Protein AF-B0ZV01-F1 (afdb_monomer)

Radius of gyration: 20.43 Å; Cα contacts (8 Å, |Δi|>4): 47; chains: 1; bounding box: 39×33×56 Å

pLDDT: mean 92.93, std 4.98, range [66.25, 98.38]

InterPro domains:
  IPR001128 Cytochrome P450 [PF00067] (1-120)
  IPR002401 Cytochrome P450, E-class, group I [PR00463] (52-69)
  IPR002401 Cytochrome P450, E-class, group I [PR00463] (72-98)
  IPR002401 Cytochrome P450, E-class, group I [PR00463] (115-120)
  IPR036396 Cytochrome P450 superfamily [G3DSA:1.10.630.10] (1-120)
  IPR036396 Cytochrome P450 superfamily [SSF48264] (2-120)
  IPR050193 Plant Cytochrome P450 71 [PTHR47956] (1-120)

Organism: Arabidopsis thaliana (NCBI:txid3702)

Structure (mmCIF, N/CA/C/O backbone):
data_AF-B0ZV01-F1
#
_entry.id   AF-B0ZV01-F1
#
loop_
_atom_site.group_PDB
_atom_site.id
_atom_site.type_symbol
_atom_site.label_atom_id
_atom_site.label_alt_id
_atom_site.label_comp_id
_atom_site.label_asym_id
_atom_site.label_entity_id
_atom_site.label_seq_id
_atom_site.pdbx_PDB_ins_code
_atom_site.Cartn_x
_atom_site.Cartn_y
_atom_site.Cartn_z
_atom_site.occupancy
_atom_site.B_iso_or_equiv
_atom_site.auth_seq_id
_atom_site.auth_comp_id
_atom_site.auth_asym_id
_atom_site.auth_atom_id
_atom_site.pdbx_PDB_model_num
ATOM 1 N N . LYS A 1 1 ? 18.747 16.310 -3.487 1.00 66.25 1 LYS A N 1
ATOM 2 C CA . LYS A 1 1 ? 19.803 15.676 -4.323 1.00 66.25 1 LYS A CA 1
ATOM 3 C C . LYS A 1 1 ? 20.203 14.286 -3.819 1.00 66.25 1 LYS A C 1
ATOM 5 O O . LYS A 1 1 ? 20.222 13.388 -4.639 1.00 66.25 1 LYS A O 1
ATOM 10 N N . LYS A 1 2 ? 20.468 14.080 -2.517 1.00 92.56 2 LYS A N 1
ATOM 11 C CA . LYS A 1 2 ? 20.778 12.747 -1.956 1.00 92.56 2 LYS A CA 1
ATOM 12 C C . LYS A 1 2 ? 19.590 11.766 -2.016 1.00 92.56 2 LYS A C 1
ATOM 14 O O . LYS A 1 2 ? 19.729 10.727 -2.637 1.00 92.56 2 LYS A O 1
ATOM 19 N N . ALA A 1 3 ? 18.420 12.165 -1.509 1.00 89.88 3 ALA A N 1
ATOM 20 C CA . ALA A 1 3 ? 17.218 11.317 -1.496 1.00 89.88 3 ALA A CA 1
ATOM 21 C C . ALA A 1 3 ? 16.797 10.812 -2.891 1.00 89.88 3 ALA A C 1
ATOM 23 O O . ALA A 1 3 ? 16.562 9.629 -3.070 1.00 89.88 3 ALA A O 1
ATOM 24 N N . PHE A 1 4 ? 16.781 11.686 -3.905 1.00 88.94 4 PHE A N 1
ATOM 25 C CA . PHE A 1 4 ? 16.492 11.275 -5.288 1.00 88.94 4 PHE A CA 1
ATOM 26 C C . PHE A 1 4 ? 17.489 10.251 -5.833 1.00 88.94 4 PHE A C 1
ATOM 28 O O . PHE A 1 4 ? 17.096 9.367 -6.580 1.00 88.94 4 PHE A O 1
ATOM 35 N N . LYS A 1 5 ? 18.769 10.363 -5.460 1.00 94.19 5 LYS A N 1
ATOM 36 C CA . LYS A 1 5 ? 19.789 9.402 -5.881 1.00 94.19 5 LYS A CA 1
ATOM 37 C C . LYS A 1 5 ? 19.578 8.046 -5.208 1.00 94.19 5 LYS A C 1
ATOM 39 O O . LYS A 1 5 ? 19.701 7.031 -5.869 1.00 94.19 5 LYS A O 1
ATOM 44 N N . GLU A 1 6 ? 19.260 8.039 -3.918 1.00 95.00 6 GLU A N 1
ATOM 45 C CA . GLU A 1 6 ? 18.968 6.805 -3.175 1.00 95.00 6 GLU A CA 1
ATOM 46 C C . GLU A 1 6 ? 17.714 6.112 -3.717 1.00 95.00 6 GLU A C 1
ATOM 48 O O . GLU A 1 6 ? 17.727 4.904 -3.921 1.00 95.00 6 GLU A O 1
ATOM 53 N N . LEU A 1 7 ? 16.669 6.884 -4.024 1.00 93.56 7 LEU A N 1
ATOM 54 C CA . LEU A 1 7 ? 15.450 6.375 -4.647 1.00 93.56 7 LEU A CA 1
ATOM 55 C C . LEU A 1 7 ? 15.716 5.787 -6.036 1.00 93.56 7 LEU A C 1
ATOM 57 O O . LEU A 1 7 ? 15.233 4.704 -6.337 1.00 93.56 7 LEU A O 1
ATOM 61 N N . ASP A 1 8 ? 16.490 6.480 -6.872 1.00 94.56 8 ASP A N 1
ATOM 62 C CA . ASP A 1 8 ? 16.856 5.975 -8.197 1.00 94.56 8 ASP A CA 1
ATOM 63 C C . ASP A 1 8 ? 17.694 4.691 -8.111 1.00 94.56 8 ASP A C 1
ATOM 65 O O . ASP A 1 8 ? 17.424 3.738 -8.839 1.00 94.56 8 ASP A O 1
ATOM 69 N N . THR A 1 9 ? 18.655 4.627 -7.182 1.00 96.44 9 THR A N 1
ATOM 70 C CA . THR A 1 9 ? 19.422 3.405 -6.904 1.00 96.44 9 THR A CA 1
ATOM 71 C C . THR A 1 9 ? 18.506 2.259 -6.486 1.00 96.44 9 THR A C 1
ATOM 73 O O . THR A 1 9 ? 18.589 1.189 -7.076 1.00 96.44 9 THR A O 1
ATOM 76 N N . TYR A 1 10 ? 17.587 2.496 -5.550 1.00 95.12 10 TYR A N 1
ATOM 77 C CA . TYR A 1 10 ? 16.629 1.482 -5.110 1.00 95.12 10 TYR A CA 1
ATOM 78 C C . TYR A 1 10 ? 15.731 0.989 -6.253 1.00 95.12 10 TYR A C 1
ATOM 80 O O . TYR A 1 10 ? 15.534 -0.211 -6.426 1.00 95.12 10 TYR A O 1
ATOM 88 N N . LEU A 1 11 ? 15.201 1.904 -7.069 1.00 94.94 11 LEU A N 1
ATOM 89 C CA . LEU A 1 11 ? 14.387 1.518 -8.218 1.00 94.94 11 LEU A CA 1
ATOM 90 C C . LEU A 1 11 ? 15.206 0.732 -9.240 1.00 94.94 11 LEU A C 1
ATOM 92 O O . LEU A 1 11 ? 14.684 -0.207 -9.826 1.00 94.94 11 LEU A O 1
ATOM 96 N N . GLN A 1 12 ? 16.473 1.087 -9.458 1.00 95.31 12 GLN A N 1
ATOM 97 C CA . GLN A 1 12 ? 17.342 0.327 -10.349 1.00 95.31 12 GLN A CA 1
ATOM 98 C C . GLN A 1 12 ? 17.571 -1.099 -9.834 1.00 95.31 12 GLN A C 1
ATOM 100 O O . GLN A 1 12 ? 17.408 -2.036 -10.608 1.00 95.31 12 GLN A O 1
ATOM 105 N N . GLU A 1 13 ? 17.863 -1.264 -8.541 1.00 94.38 13 GLU A N 1
ATOM 106 C CA . GLU A 1 13 ? 18.005 -2.579 -7.900 1.00 94.38 13 GLU A CA 1
ATOM 107 C C . GLU A 1 13 ? 16.733 -3.425 -8.072 1.00 94.38 13 GLU A C 1
ATOM 109 O O . GLU A 1 13 ? 16.807 -4.580 -8.486 1.00 94.38 13 GLU A O 1
ATOM 114 N N . LEU A 1 14 ? 15.555 -2.825 -7.875 1.00 92.31 14 LEU A N 1
ATOM 115 C CA . LEU A 1 14 ? 14.257 -3.482 -8.065 1.00 92.31 14 LEU A CA 1
ATOM 116 C C . LEU A 1 14 ? 14.025 -3.961 -9.513 1.00 92.31 14 LEU A C 1
ATOM 118 O O . LEU A 1 14 ? 13.459 -5.036 -9.744 1.00 92.31 14 LEU A O 1
ATOM 122 N N . LEU A 1 15 ? 14.453 -3.175 -10.508 1.00 92.50 15 LEU A N 1
ATOM 123 C CA . LEU A 1 15 ? 14.379 -3.590 -11.913 1.00 92.50 15 LEU A CA 1
ATOM 124 C C . LEU A 1 15 ? 15.350 -4.735 -12.208 1.00 92.50 15 LEU A C 1
ATOM 126 O O . LEU A 1 15 ? 14.980 -5.683 -12.902 1.00 92.50 15 LEU A O 1
ATOM 130 N N . ASP A 1 16 ? 16.567 -4.661 -11.673 1.00 91.44 16 ASP A N 1
ATOM 131 C CA . ASP A 1 16 ? 17.599 -5.676 -11.875 1.00 91.44 16 ASP A CA 1
ATOM 132 C C . ASP A 1 16 ? 17.173 -7.023 -11.262 1.00 91.44 16 ASP A C 1
ATOM 134 O O . ASP A 1 16 ? 17.304 -8.060 -11.914 1.00 91.44 16 ASP A O 1
ATOM 138 N N . GLU A 1 17 ? 16.551 -7.014 -10.077 1.00 89.31 17 GLU A N 1
ATOM 139 C CA . GLU A 1 17 ? 15.936 -8.199 -9.457 1.00 89.31 17 GL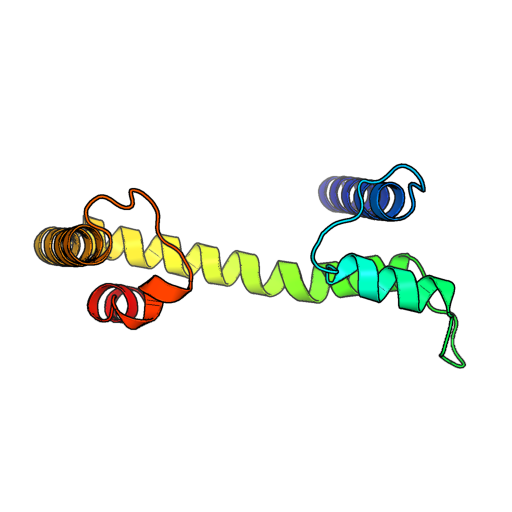U A CA 1
ATOM 140 C C . GLU A 1 17 ? 14.837 -8.811 -10.335 1.00 89.31 17 GLU A C 1
ATOM 142 O O . GLU A 1 17 ? 14.732 -10.032 -10.468 1.00 89.31 17 GLU A O 1
ATOM 147 N N . THR A 1 18 ? 14.020 -7.973 -10.976 1.00 86.44 18 THR A N 1
ATOM 148 C CA . THR A 1 18 ? 12.943 -8.429 -11.868 1.00 86.44 18 THR A CA 1
ATOM 149 C C . THR A 1 18 ? 13.492 -9.070 -13.150 1.00 86.44 18 THR A C 1
ATOM 151 O O . THR A 1 18 ? 12.845 -9.933 -13.751 1.00 86.44 18 THR A O 1
ATOM 154 N N . LEU A 1 19 ? 14.692 -8.670 -13.580 1.00 84.31 19 LEU A N 1
ATOM 155 C CA . LEU A 1 19 ? 15.381 -9.215 -14.750 1.00 84.31 19 LEU A CA 1
ATOM 156 C C . LEU A 1 19 ? 16.188 -10.486 -14.458 1.00 84.31 19 LEU A C 1
ATOM 158 O O . LEU A 1 19 ? 16.591 -11.149 -15.418 1.00 84.31 19 LEU A O 1
ATOM 162 N N . ASP A 1 20 ? 16.413 -10.839 -13.189 1.00 88.19 20 ASP A N 1
ATOM 163 C CA . ASP A 1 20 ? 17.191 -12.022 -12.820 1.00 88.19 20 ASP A CA 1
ATOM 164 C C . ASP A 1 20 ? 16.506 -13.308 -13.333 1.00 88.19 20 ASP A C 1
ATOM 166 O O . ASP A 1 20 ? 15.392 -13.634 -12.909 1.00 88.19 20 ASP A O 1
ATOM 170 N N . PRO A 1 21 ? 17.151 -14.089 -14.224 1.00 83.06 21 PRO A N 1
ATOM 171 C CA . PRO A 1 21 ? 16.599 -15.354 -14.707 1.00 83.06 21 PRO A CA 1
ATOM 172 C C . PRO A 1 21 ? 16.443 -16.412 -13.604 1.00 83.06 21 PRO A C 1
ATOM 174 O O . PRO A 1 21 ? 15.706 -17.379 -13.797 1.00 83.06 21 PRO A O 1
ATOM 177 N N . ASN A 1 22 ? 17.123 -16.247 -12.466 1.00 87.38 22 ASN A N 1
ATOM 178 C CA . ASN A 1 22 ? 17.003 -17.116 -11.297 1.00 87.38 22 ASN A CA 1
ATOM 179 C C . ASN A 1 22 ? 15.908 -16.660 -10.326 1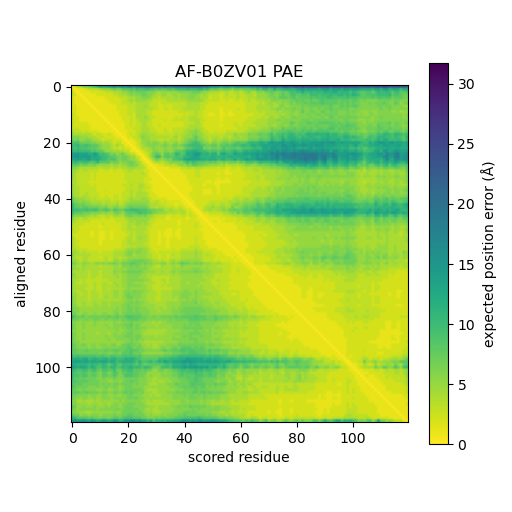.00 87.38 22 ASN A C 1
ATOM 181 O O . ASN A 1 22 ? 15.689 -17.332 -9.313 1.00 87.38 22 ASN A O 1
ATOM 185 N N . ARG A 1 23 ? 15.214 -15.545 -10.608 1.00 84.44 23 ARG A N 1
ATOM 186 C CA . ARG A 1 23 ? 14.120 -15.069 -9.761 1.00 84.44 23 ARG A CA 1
ATOM 187 C C . ARG A 1 23 ? 13.048 -16.161 -9.653 1.00 84.44 23 ARG A C 1
ATOM 189 O O . ARG A 1 23 ? 12.598 -16.681 -10.681 1.00 84.44 23 ARG A O 1
ATOM 196 N N . PRO A 1 24 ? 12.612 -16.521 -8.429 1.00 83.56 24 PRO A N 1
ATOM 197 C CA . PRO A 1 24 ? 11.520 -17.463 -8.245 1.00 83.56 24 PRO A CA 1
ATOM 198 C C . PRO A 1 24 ? 10.297 -16.999 -9.030 1.00 83.56 24 PRO A C 1
ATOM 200 O O . PRO A 1 24 ? 9.884 -15.843 -8.911 1.00 83.56 24 PRO A O 1
ATOM 203 N N . LYS A 1 25 ? 9.712 -17.894 -9.831 1.00 76.69 25 LYS A N 1
ATOM 204 C CA . LYS A 1 25 ? 8.459 -17.585 -10.523 1.00 76.69 25 LYS A CA 1
ATOM 205 C C . LYS A 1 25 ? 7.387 -17.322 -9.476 1.00 76.69 25 LYS A C 1
ATOM 207 O O . LYS A 1 25 ? 7.071 -18.207 -8.683 1.00 76.69 25 LYS A O 1
ATOM 212 N N . GLN A 1 26 ? 6.862 -16.104 -9.473 1.00 75.81 26 GLN A N 1
ATOM 213 C CA . GLN A 1 26 ? 5.729 -15.750 -8.633 1.00 75.81 26 GLN A CA 1
ATOM 214 C C . GLN A 1 26 ? 4.459 -16.394 -9.203 1.00 75.81 26 GLN A C 1
ATOM 216 O O . GLN A 1 26 ?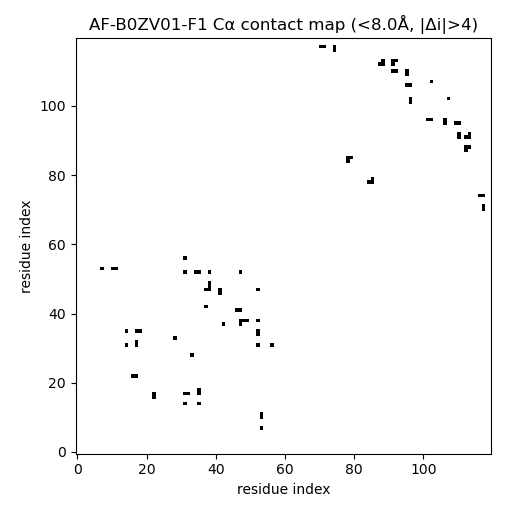 4.334 -16.556 -10.417 1.00 75.81 26 GLN A O 1
ATOM 221 N N . GLU A 1 27 ? 3.529 -16.785 -8.327 1.00 78.44 27 GLU A N 1
ATOM 222 C CA . GLU A 1 27 ? 2.223 -17.325 -8.742 1.00 78.44 27 GLU A CA 1
ATOM 223 C C . GLU A 1 27 ? 1.363 -16.265 -9.441 1.00 78.44 27 GLU A C 1
ATOM 225 O O . GLU A 1 27 ? 0.547 -16.590 -10.301 1.00 78.44 27 GLU A O 1
ATOM 230 N N . THR A 1 28 ? 1.578 -14.993 -9.099 1.00 82.88 28 THR A N 1
ATOM 231 C CA . THR A 1 28 ? 0.874 -13.839 -9.656 1.00 82.88 28 THR A CA 1
ATOM 232 C C . THR A 1 28 ? 1.861 -12.848 -10.248 1.00 82.88 28 THR A C 1
ATOM 234 O O . THR A 1 28 ? 2.866 -12.518 -9.621 1.00 82.88 28 THR A O 1
ATOM 237 N N . GLU A 1 29 ? 1.546 -12.348 -11.436 1.00 86.94 29 GLU A N 1
ATOM 238 C CA . GLU A 1 29 ? 2.325 -11.315 -12.110 1.00 86.94 29 GLU A CA 1
ATOM 239 C C . GLU A 1 29 ? 2.147 -9.960 -11.413 1.00 86.94 29 GLU A C 1
ATOM 241 O O . GLU A 1 29 ? 1.021 -9.521 -11.163 1.00 86.94 29 GLU A O 1
ATOM 246 N N . SER A 1 30 ? 3.254 -9.296 -11.077 1.00 89.00 30 SER A N 1
ATOM 247 C CA . SER A 1 30 ? 3.209 -7.963 -10.478 1.00 89.00 30 SER A CA 1
ATOM 248 C C . SER A 1 30 ? 3.084 -6.865 -11.539 1.00 89.00 30 SER A C 1
ATOM 250 O O . SER A 1 30 ? 3.397 -7.046 -12.716 1.00 89.00 30 SER A O 1
ATOM 252 N N . PHE A 1 31 ? 2.698 -5.660 -11.113 1.00 91.25 31 PHE A N 1
ATOM 253 C CA . PHE A 1 31 ? 2.710 -4.485 -11.989 1.00 91.25 31 PHE A CA 1
ATOM 254 C C . PHE A 1 31 ? 4.100 -4.209 -12.595 1.00 91.25 31 PHE A C 1
ATOM 256 O O . PHE A 1 31 ? 4.205 -3.795 -13.748 1.00 91.25 31 PHE A O 1
ATOM 263 N N . ILE A 1 32 ? 5.172 -4.474 -11.843 1.00 92.31 32 ILE A N 1
ATOM 264 C CA . ILE A 1 32 ? 6.550 -4.289 -12.316 1.00 92.31 32 ILE A CA 1
ATOM 265 C C . ILE A 1 32 ? 6.874 -5.327 -13.393 1.00 92.31 32 ILE A C 1
ATOM 267 O O . ILE A 1 32 ? 7.472 -4.977 -14.407 1.00 92.31 32 ILE A O 1
ATOM 271 N N . ASP A 1 33 ? 6.422 -6.572 -13.221 1.00 91.00 33 ASP A N 1
ATOM 272 C CA . ASP A 1 33 ? 6.590 -7.631 -14.222 1.00 91.00 33 ASP A CA 1
ATOM 273 C C . ASP A 1 33 ? 5.941 -7.242 -15.557 1.00 91.00 33 ASP A C 1
ATOM 275 O O . ASP A 1 33 ? 6.590 -7.324 -16.601 1.00 91.00 33 ASP A O 1
ATOM 279 N N . LEU A 1 34 ? 4.718 -6.704 -15.511 1.00 92.44 34 LEU A N 1
ATOM 280 C CA . LEU A 1 34 ? 4.009 -6.183 -16.684 1.00 92.44 34 LEU A CA 1
ATOM 281 C C . LEU A 1 34 ? 4.775 -5.046 -17.375 1.00 92.44 34 LEU A C 1
ATOM 283 O O . LEU A 1 34 ? 4.958 -5.060 -18.594 1.00 92.44 34 LEU A O 1
ATOM 287 N N . LEU A 1 35 ? 5.258 -4.059 -16.613 1.00 94.19 35 LEU A N 1
ATOM 288 C CA . LEU A 1 35 ? 6.050 -2.960 -17.173 1.00 94.19 35 LEU A CA 1
ATOM 289 C C . LEU A 1 35 ? 7.364 -3.455 -17.790 1.00 94.19 35 LEU A C 1
ATOM 291 O O . LEU A 1 35 ? 7.781 -2.964 -18.842 1.00 94.19 35 LEU A O 1
ATOM 295 N N . MET A 1 36 ? 8.006 -4.442 -17.167 1.00 92.50 36 MET A N 1
ATOM 296 C CA . MET A 1 36 ? 9.235 -5.039 -17.681 1.00 92.50 36 MET A CA 1
ATOM 297 C C . MET A 1 36 ? 8.990 -5.901 -18.917 1.00 92.50 36 MET A C 1
ATOM 299 O O . MET A 1 36 ? 9.840 -5.932 -19.808 1.00 92.50 36 MET A O 1
ATOM 303 N N . GLN A 1 37 ? 7.831 -6.548 -19.027 1.00 91.62 37 GLN A N 1
ATOM 304 C CA . GLN A 1 37 ? 7.414 -7.200 -20.262 1.00 91.62 37 GLN A CA 1
ATOM 305 C C . GLN A 1 37 ? 7.228 -6.172 -21.385 1.00 91.62 37 GLN A C 1
ATOM 307 O O . GLN A 1 37 ? 7.799 -6.340 -22.458 1.00 91.62 37 GLN A O 1
ATOM 312 N N . ILE A 1 38 ? 6.539 -5.057 -21.127 1.00 93.25 38 ILE A N 1
ATOM 313 C CA . ILE A 1 38 ? 6.380 -3.962 -22.100 1.00 93.25 38 ILE A CA 1
ATOM 314 C C . ILE A 1 38 ? 7.746 -3.403 -22.532 1.00 93.25 38 ILE A C 1
ATOM 316 O O . ILE A 1 38 ? 7.968 -3.118 -23.712 1.00 93.25 38 ILE A O 1
ATOM 320 N N . TYR A 1 39 ? 8.690 -3.284 -21.596 1.00 92.50 39 TYR A N 1
ATOM 321 C CA . TYR A 1 39 ? 10.073 -2.913 -21.893 1.00 92.50 39 TYR A CA 1
ATOM 322 C C . TYR A 1 39 ? 10.806 -3.938 -22.768 1.00 92.50 39 TYR A C 1
ATOM 324 O O . TYR A 1 39 ? 11.619 -3.545 -23.601 1.00 92.50 39 TYR A O 1
ATOM 332 N N . LYS A 1 40 ? 10.534 -5.236 -22.639 1.00 91.25 40 LYS A N 1
ATOM 333 C CA . LYS A 1 40 ? 11.141 -6.255 -23.509 1.00 91.25 40 LYS A CA 1
ATOM 334 C C . LYS A 1 40 ? 10.502 -6.273 -24.896 1.00 91.25 40 LYS A C 1
ATOM 336 O O . LYS A 1 40 ? 11.220 -6.309 -25.892 1.00 91.25 40 LYS A O 1
ATOM 341 N N . ASP A 1 41 ? 9.177 -6.192 -24.951 1.00 94.31 41 ASP A N 1
ATOM 342 C CA . ASP A 1 41 ? 8.402 -6.344 -26.184 1.00 94.31 41 ASP A CA 1
ATOM 343 C C . ASP A 1 41 ? 8.461 -5.093 -27.074 1.00 94.31 41 ASP A C 1
ATOM 345 O O . ASP A 1 41 ? 8.255 -5.193 -28.282 1.00 94.31 41 ASP A O 1
ATOM 349 N N . GLN A 1 42 ? 8.756 -3.920 -26.491 1.00 95.31 42 GLN A N 1
ATOM 350 C CA . GLN A 1 42 ? 8.803 -2.621 -27.179 1.00 95.31 42 GLN A CA 1
ATOM 351 C C . GL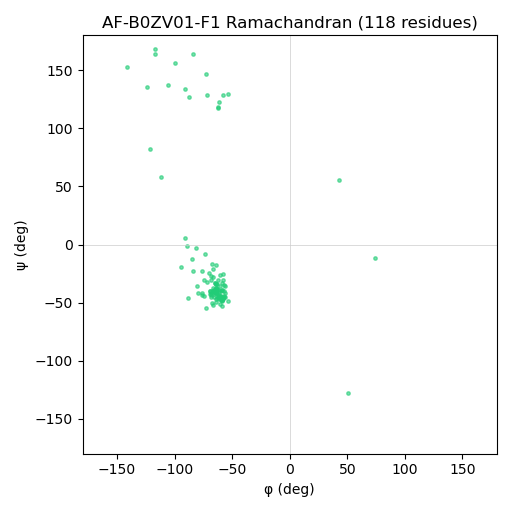N A 1 42 ? 7.621 -2.427 -28.157 1.00 95.31 42 GLN A C 1
ATOM 353 O O . GLN A 1 42 ? 7.832 -2.156 -29.341 1.00 95.31 42 GLN A O 1
ATOM 358 N N . PRO A 1 43 ? 6.358 -2.553 -27.699 1.00 92.50 43 PRO A N 1
ATOM 359 C CA . PRO A 1 43 ? 5.193 -2.598 -28.591 1.00 92.50 43 PRO A CA 1
ATOM 360 C C . PRO A 1 43 ? 4.836 -1.240 -29.218 1.00 92.50 43 PRO A C 1
ATOM 362 O O . PRO A 1 43 ? 3.954 -1.156 -30.074 1.00 92.50 43 PRO A O 1
ATOM 365 N N . PHE A 1 44 ? 5.478 -0.159 -28.779 1.00 90.38 44 PHE A N 1
ATOM 366 C CA . PHE A 1 44 ? 5.178 1.205 -29.195 1.00 90.38 44 PHE A CA 1
ATOM 367 C C . PHE A 1 44 ? 6.158 1.698 -30.265 1.00 90.38 44 PHE A C 1
ATOM 369 O O . PHE A 1 44 ? 7.305 1.268 -30.337 1.00 90.38 44 PHE A O 1
ATOM 376 N N . SER A 1 45 ? 5.735 2.683 -31.062 1.00 90.06 45 SER A N 1
ATOM 377 C CA . SER A 1 45 ? 6.616 3.363 -32.026 1.00 90.06 45 SER A CA 1
ATOM 378 C C . SER A 1 45 ? 7.714 4.205 -31.361 1.00 90.06 45 SER A C 1
ATOM 380 O O . SER A 1 45 ? 8.692 4.573 -32.011 1.00 90.06 45 SER A O 1
ATOM 382 N N . ILE A 1 46 ? 7.555 4.514 -30.071 1.00 91.31 46 ILE A N 1
ATOM 383 C CA . ILE A 1 46 ? 8.522 5.236 -29.245 1.00 91.31 46 ILE A CA 1
ATOM 384 C C . ILE A 1 46 ? 9.196 4.237 -28.308 1.00 91.31 46 ILE A C 1
ATOM 386 O O . ILE A 1 46 ? 8.531 3.402 -27.699 1.00 91.31 46 ILE A O 1
ATOM 390 N N . LYS A 1 47 ? 10.517 4.364 -28.157 1.00 93.75 47 LYS A N 1
ATOM 391 C CA . LYS A 1 47 ? 11.306 3.509 -27.269 1.00 93.75 47 LYS A CA 1
ATOM 392 C C . LYS A 1 47 ? 10.849 3.663 -25.819 1.00 93.75 47 LYS A C 1
ATOM 394 O O . LYS A 1 47 ? 10.936 4.753 -25.256 1.00 93.75 47 LYS A O 1
ATOM 399 N N . PHE A 1 48 ? 10.450 2.554 -25.209 1.00 94.25 48 PHE A N 1
ATOM 400 C CA . PHE A 1 48 ? 10.139 2.481 -23.788 1.00 94.25 48 PHE A CA 1
ATOM 401 C C . PHE A 1 48 ? 11.421 2.174 -23.003 1.00 94.25 48 PHE A C 1
ATOM 403 O O . PHE A 1 48 ? 12.160 1.249 -23.340 1.00 94.25 48 PHE A O 1
ATOM 410 N N . THR A 1 49 ? 11.744 2.981 -21.995 1.00 95.19 49 THR A N 1
ATOM 411 C CA . THR A 1 49 ? 13.032 2.922 -21.278 1.00 95.19 49 THR A CA 1
ATOM 412 C C . THR A 1 49 ? 12.856 2.563 -19.804 1.00 95.19 49 THR A C 1
ATOM 414 O O . THR A 1 49 ? 11.763 2.705 -19.262 1.00 95.19 49 THR A O 1
ATOM 417 N N . HIS A 1 50 ? 13.938 2.160 -19.125 1.00 94.75 50 HIS A N 1
ATOM 418 C CA . HIS A 1 50 ? 13.920 1.974 -17.667 1.00 94.75 50 HIS A CA 1
ATOM 419 C C . HIS A 1 50 ? 13.473 3.242 -16.932 1.00 94.75 50 HIS A C 1
ATOM 421 O O . HIS A 1 50 ? 12.728 3.146 -15.969 1.00 94.75 50 HIS A O 1
ATOM 427 N N . GLU A 1 51 ? 13.837 4.429 -17.421 1.00 95.12 51 GLU A N 1
ATOM 428 C CA . GLU A 1 51 ? 13.376 5.691 -16.833 1.00 95.12 51 GLU A CA 1
ATOM 429 C C . GLU A 1 51 ? 11.854 5.852 -16.933 1.00 95.12 51 GLU A C 1
ATOM 431 O O . GLU A 1 51 ? 11.226 6.368 -16.012 1.00 95.12 51 GLU A O 1
ATOM 436 N N . ASN A 1 52 ? 11.229 5.347 -18.004 1.00 94.81 52 ASN A N 1
ATOM 437 C CA . ASN A 1 52 ? 9.770 5.318 -18.099 1.00 94.81 52 ASN A CA 1
ATOM 438 C C . ASN A 1 52 ? 9.154 4.326 -17.104 1.00 94.81 52 ASN A C 1
ATOM 440 O O . ASN A 1 52 ? 8.152 4.658 -16.479 1.00 94.81 52 ASN A O 1
ATOM 444 N N . VAL A 1 53 ? 9.765 3.150 -16.919 1.00 95.44 53 VAL A N 1
ATOM 445 C CA . VAL A 1 53 ? 9.329 2.167 -15.911 1.00 95.44 53 VAL A CA 1
ATOM 446 C C . VAL A 1 53 ? 9.410 2.768 -14.505 1.00 95.44 53 VAL A C 1
ATOM 448 O O . VAL A 1 53 ? 8.421 2.763 -13.776 1.00 95.44 53 VAL A O 1
ATOM 451 N N . LYS A 1 54 ? 10.560 3.349 -14.143 1.00 95.56 54 LYS A N 1
ATOM 452 C CA . LYS A 1 54 ? 10.779 4.015 -12.850 1.00 95.56 54 LYS A CA 1
ATOM 453 C C . LYS A 1 54 ? 9.768 5.136 -12.615 1.00 95.56 54 LYS A C 1
ATOM 455 O O . LYS A 1 54 ? 9.189 5.213 -11.535 1.00 95.56 54 LYS A O 1
ATOM 460 N N . ALA A 1 55 ? 9.523 5.971 -13.627 1.00 94.81 55 ALA A N 1
ATOM 461 C CA . ALA A 1 55 ? 8.538 7.046 -13.543 1.00 94.81 55 ALA A CA 1
ATOM 462 C C . ALA A 1 55 ? 7.124 6.507 -13.276 1.00 94.81 55 ALA A C 1
ATOM 464 O O . ALA A 1 55 ? 6.465 6.981 -12.359 1.00 94.81 55 ALA A O 1
ATOM 465 N N . MET A 1 56 ? 6.689 5.467 -13.996 1.00 95.00 56 MET A N 1
ATOM 466 C CA . MET A 1 56 ? 5.364 4.867 -13.794 1.00 95.00 56 MET A CA 1
ATOM 467 C C . MET A 1 56 ? 5.195 4.236 -12.406 1.00 95.00 56 MET A C 1
ATOM 469 O O . MET A 1 56 ? 4.122 4.339 -11.814 1.00 95.00 56 MET A O 1
ATOM 473 N N . ILE A 1 57 ? 6.244 3.608 -11.863 1.00 93.94 57 ILE A N 1
ATOM 474 C CA . ILE A 1 57 ? 6.229 3.094 -10.484 1.00 93.94 57 ILE A CA 1
ATOM 475 C C . ILE A 1 57 ? 6.018 4.250 -9.496 1.00 93.94 57 ILE A C 1
ATOM 477 O O . ILE A 1 57 ? 5.167 4.165 -8.608 1.00 93.94 57 ILE A O 1
ATOM 481 N N . LEU A 1 58 ? 6.760 5.348 -9.661 1.00 93.88 58 LEU A N 1
ATOM 482 C CA . LEU A 1 58 ? 6.649 6.514 -8.784 1.00 93.88 58 LEU A CA 1
ATOM 483 C C . LEU A 1 58 ? 5.293 7.214 -8.895 1.00 93.88 58 LEU A C 1
ATOM 485 O O . LEU A 1 58 ? 4.735 7.594 -7.866 1.00 93.88 58 LEU A O 1
ATOM 489 N N . ASP A 1 59 ? 4.742 7.325 -10.102 1.00 93.44 59 ASP A N 1
ATOM 490 C CA . ASP A 1 59 ? 3.433 7.939 -10.347 1.00 93.44 59 ASP A CA 1
ATOM 491 C C . ASP A 1 59 ? 2.295 7.210 -9.618 1.00 93.44 59 ASP A C 1
ATOM 493 O O . ASP A 1 59 ? 1.287 7.827 -9.276 1.00 93.44 59 ASP A O 1
ATOM 497 N N . ILE A 1 60 ? 2.452 5.915 -9.332 1.00 90.25 60 ILE A N 1
ATOM 498 C CA . ILE A 1 60 ? 1.471 5.132 -8.570 1.00 90.25 60 ILE A CA 1
ATOM 499 C C . ILE A 1 60 ? 1.741 5.210 -7.065 1.00 90.25 60 ILE A C 1
ATOM 501 O O . ILE A 1 60 ? 0.819 5.418 -6.276 1.00 90.25 60 ILE A O 1
ATOM 505 N N . VAL A 1 61 ? 2.997 5.037 -6.647 1.00 90.12 61 VAL A N 1
ATOM 506 C CA . VAL A 1 61 ? 3.340 4.877 -5.224 1.00 90.12 61 VAL A CA 1
ATOM 507 C C . VAL A 1 61 ? 3.305 6.206 -4.470 1.00 90.12 61 VAL A C 1
ATOM 509 O O . VAL A 1 61 ? 2.802 6.266 -3.344 1.00 90.12 61 VAL A O 1
ATOM 512 N N . VAL A 1 62 ? 3.819 7.285 -5.068 1.00 90.31 62 VAL A N 1
ATOM 513 C CA . VAL A 1 62 ? 3.981 8.571 -4.371 1.00 90.31 62 VAL A CA 1
ATOM 514 C C . VAL A 1 62 ? 2.631 9.172 -3.956 1.00 90.31 62 VAL A C 1
ATOM 516 O O . VAL A 1 62 ? 2.476 9.483 -2.773 1.00 90.31 62 VAL A O 1
ATOM 519 N N . PRO A 1 63 ? 1.614 9.280 -4.838 1.00 91.19 63 PRO A N 1
ATOM 520 C CA . PRO A 1 63 ? 0.332 9.876 -4.456 1.00 91.19 63 PRO A CA 1
ATOM 521 C C . PRO A 1 63 ? -0.432 9.070 -3.394 1.00 91.19 63 PRO A C 1
ATOM 523 O O . PRO A 1 63 ? -1.135 9.646 -2.560 1.00 91.19 63 PRO A O 1
ATOM 526 N N . GLY A 1 64 ? -0.300 7.739 -3.414 1.00 89.38 64 GLY A N 1
ATOM 527 C CA . GLY A 1 64 ? -0.983 6.852 -2.470 1.00 89.38 64 GLY A CA 1
ATOM 528 C C . GLY A 1 64 ? -0.372 6.863 -1.069 1.00 89.38 64 GLY A C 1
ATOM 529 O O . GLY A 1 64 ? -1.090 6.693 -0.087 1.00 89.38 64 GLY A O 1
ATOM 530 N N . THR A 1 65 ? 0.937 7.097 -0.958 1.00 92.31 65 THR A N 1
ATOM 531 C CA . THR A 1 65 ? 1.653 6.963 0.319 1.00 92.31 65 THR A CA 1
ATOM 532 C C . THR A 1 65 ? 1.321 8.096 1.286 1.00 92.31 65 THR A C 1
ATOM 534 O O . THR A 1 65 ? 0.872 7.837 2.404 1.00 92.31 65 THR A O 1
ATOM 537 N N . ASP A 1 66 ? 1.488 9.351 0.860 1.00 90.06 66 ASP A N 1
ATOM 538 C CA . ASP A 1 66 ? 1.288 10.508 1.744 1.00 90.06 66 ASP A CA 1
ATOM 539 C C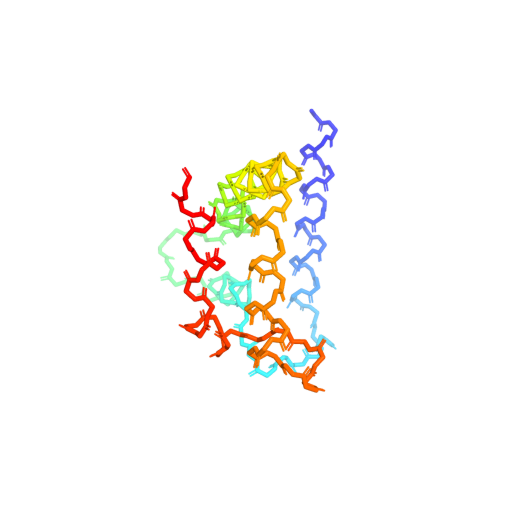 . ASP A 1 66 ? -0.174 10.635 2.194 1.00 90.06 66 ASP A C 1
ATOM 541 O O . ASP A 1 66 ? -0.463 10.925 3.358 1.00 90.06 66 ASP A O 1
ATOM 545 N N . THR A 1 67 ? -1.113 10.369 1.282 1.00 93.31 67 THR A N 1
ATOM 546 C CA . THR A 1 67 ? -2.551 10.436 1.567 1.00 93.31 67 THR A CA 1
ATOM 547 C C . THR A 1 67 ? -2.993 9.327 2.523 1.00 93.31 67 THR A C 1
ATOM 549 O O . THR A 1 67 ? -3.680 9.614 3.505 1.00 93.31 67 THR A O 1
ATOM 552 N N . ALA A 1 68 ? -2.552 8.082 2.310 1.00 93.94 68 ALA A N 1
ATOM 553 C CA . ALA A 1 68 ? -2.851 6.975 3.216 1.00 93.94 68 ALA A CA 1
ATOM 554 C C . ALA A 1 68 ? -2.236 7.187 4.609 1.00 93.94 68 ALA A C 1
ATOM 556 O O . ALA A 1 68 ? -2.904 6.959 5.619 1.00 93.94 68 ALA A O 1
ATOM 557 N N . ALA A 1 69 ? -0.994 7.681 4.680 1.00 95.62 69 ALA A N 1
ATOM 558 C CA . ALA A 1 69 ? -0.341 7.994 5.949 1.00 95.62 69 ALA A CA 1
ATOM 559 C C . ALA A 1 69 ? -1.125 9.050 6.743 1.00 95.62 69 ALA A C 1
ATOM 561 O O . ALA A 1 69 ? -1.359 8.874 7.940 1.00 95.62 69 ALA A O 1
ATOM 562 N N . ALA A 1 70 ? -1.593 10.112 6.078 1.00 95.88 70 ALA A N 1
ATOM 563 C CA . ALA A 1 70 ? -2.422 11.133 6.709 1.00 95.88 70 ALA A CA 1
ATOM 564 C C . ALA A 1 70 ? -3.731 10.552 7.270 1.00 95.88 70 ALA A C 1
ATOM 566 O O . ALA A 1 70 ? -4.082 10.847 8.414 1.00 95.88 70 ALA A O 1
ATOM 567 N N . VAL A 1 71 ? -4.420 9.691 6.511 1.00 96.50 71 VAL A N 1
ATOM 568 C CA . VAL A 1 71 ? -5.646 9.012 6.969 1.00 96.50 71 VAL A CA 1
ATOM 569 C C . VAL A 1 71 ? -5.382 8.190 8.230 1.00 96.50 71 VAL A C 1
ATOM 571 O O . VAL A 1 71 ? -6.125 8.313 9.202 1.00 96.50 71 VAL A O 1
ATOM 574 N N . VAL A 1 72 ? -4.302 7.402 8.264 1.00 96.75 72 VAL A N 1
ATOM 575 C CA . VAL A 1 72 ? -3.942 6.600 9.447 1.00 96.75 72 VAL A CA 1
ATOM 576 C C . VAL A 1 72 ? -3.656 7.489 10.657 1.00 96.75 72 VAL A C 1
ATOM 578 O O . VAL A 1 72 ? -4.146 7.206 11.753 1.00 96.75 72 VAL A O 1
ATOM 581 N N . VAL A 1 73 ? -2.898 8.575 10.473 1.00 97.38 73 VAL A N 1
ATOM 582 C CA . VAL A 1 73 ? -2.585 9.523 11.552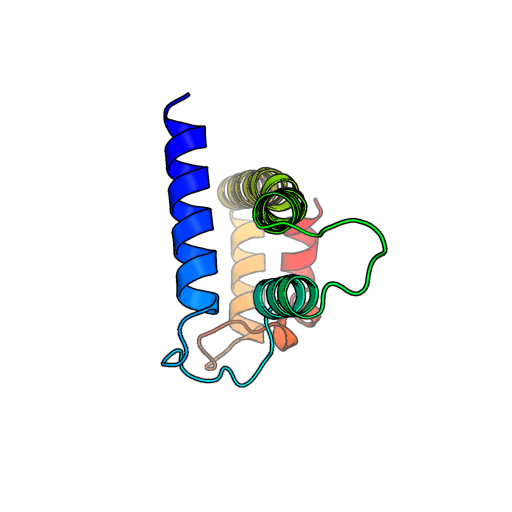 1.00 97.38 73 VAL A CA 1
ATOM 583 C C . VAL A 1 73 ? -3.861 10.124 12.137 1.00 97.38 73 VAL A C 1
ATOM 585 O O . VAL A 1 73 ? -4.025 10.128 13.360 1.00 97.38 73 VAL A O 1
ATOM 588 N N . TRP A 1 74 ? -4.783 10.592 11.296 1.00 96.94 74 TRP A N 1
ATOM 589 C CA . TRP A 1 74 ? -6.039 11.177 11.761 1.00 96.94 74 TRP A CA 1
ATOM 590 C C . TRP A 1 74 ? -6.946 10.143 12.418 1.00 96.94 74 TRP A C 1
ATOM 592 O O . TRP A 1 74 ? -7.351 10.355 13.561 1.00 96.94 74 TRP A O 1
ATOM 602 N N . ALA A 1 75 ? -7.187 9.001 11.771 1.00 97.56 75 ALA A N 1
ATOM 603 C CA . ALA A 1 75 ? -8.006 7.927 12.327 1.00 97.56 75 ALA A CA 1
ATOM 604 C C . ALA A 1 75 ? -7.510 7.516 13.723 1.00 97.56 75 ALA A C 1
ATOM 606 O O . ALA A 1 75 ? -8.280 7.502 14.683 1.00 97.56 75 ALA A O 1
ATOM 607 N N . MET A 1 76 ? -6.204 7.278 13.882 1.00 97.56 76 MET A N 1
ATOM 608 C CA . MET A 1 76 ? -5.625 6.927 15.182 1.00 97.56 76 MET A CA 1
ATOM 609 C C . MET A 1 76 ? -5.716 8.067 16.197 1.00 97.56 76 MET A C 1
ATOM 611 O O . MET A 1 76 ? -6.023 7.815 17.362 1.00 97.56 76 MET A O 1
ATOM 615 N N . THR A 1 77 ? -5.509 9.317 15.774 1.00 97.50 77 THR A N 1
ATOM 616 C CA . THR A 1 77 ? -5.674 10.497 16.639 1.00 97.50 77 THR A CA 1
ATOM 617 C C . THR A 1 77 ? -7.095 10.575 17.200 1.00 97.50 77 THR A C 1
ATOM 619 O O . THR A 1 77 ? -7.272 10.747 18.409 1.00 97.50 77 THR A O 1
ATOM 622 N N . TYR A 1 78 ? -8.113 10.394 16.354 1.00 96.56 78 TYR A N 1
ATOM 623 C CA . TYR A 1 78 ? -9.514 10.386 16.774 1.00 96.56 78 TYR A CA 1
ATOM 624 C C . TYR A 1 78 ? -9.834 9.195 17.681 1.00 96.56 78 TYR A C 1
ATOM 626 O O . TYR A 1 78 ? -10.436 9.385 18.737 1.00 96.56 78 TYR A O 1
ATOM 634 N N . LEU A 1 79 ? -9.382 7.985 17.346 1.00 97.88 79 LEU A N 1
ATOM 635 C CA . LEU A 1 79 ? -9.616 6.809 18.186 1.00 97.88 79 LEU A CA 1
ATOM 636 C C . LEU A 1 79 ? -8.978 6.960 19.575 1.00 97.88 79 LEU A C 1
ATOM 638 O O . LEU A 1 79 ? -9.621 6.646 20.574 1.00 97.88 79 LEU A O 1
ATOM 642 N N . ILE A 1 80 ? -7.743 7.466 19.668 1.00 97.69 80 ILE A N 1
ATOM 643 C CA . ILE A 1 80 ? -7.063 7.693 20.957 1.00 97.69 80 ILE A CA 1
ATOM 644 C C . ILE A 1 80 ? -7.808 8.748 21.782 1.00 97.69 80 ILE A C 1
ATOM 646 O O . ILE A 1 80 ? -7.959 8.597 22.995 1.00 97.69 80 ILE A O 1
ATOM 650 N N . LYS A 1 81 ? -8.303 9.806 21.130 1.00 97.81 81 LYS A N 1
ATOM 651 C CA . LYS A 1 81 ? -9.072 10.873 21.780 1.00 97.81 81 LYS A CA 1
ATOM 652 C C . LYS A 1 81 ? -10.449 10.408 22.268 1.00 97.81 81 LYS A C 1
ATOM 654 O O . LYS A 1 81 ? -10.938 10.946 23.261 1.00 97.81 81 LYS A O 1
ATOM 659 N N . TYR A 1 82 ? -11.065 9.430 21.601 1.00 97.81 82 TYR A N 1
ATOM 660 C CA . TYR A 1 82 ? -12.401 8.911 21.910 1.00 97.81 82 TYR A CA 1
ATOM 661 C C . TYR A 1 82 ? -12.359 7.400 22.222 1.00 97.81 82 TYR A C 1
ATOM 663 O O . TYR A 1 82 ? -12.694 6.577 21.363 1.00 97.81 82 TYR A O 1
ATOM 671 N N . PRO A 1 83 ? -12.010 7.004 23.465 1.00 97.00 83 PRO A N 1
ATOM 672 C CA . PRO A 1 83 ? -11.808 5.601 23.838 1.00 97.00 83 PRO A CA 1
ATOM 673 C C . PRO A 1 83 ? -13.018 4.690 23.605 1.00 97.00 83 PRO A C 1
ATOM 675 O O . PRO A 1 83 ? -12.848 3.510 23.309 1.00 97.00 83 PRO A O 1
ATOM 678 N N . GLU A 1 84 ? -14.243 5.214 23.706 1.00 97.88 84 GLU A N 1
ATOM 679 C CA . GLU A 1 84 ? -15.458 4.447 23.402 1.00 97.88 84 GLU A CA 1
ATOM 680 C C . GLU A 1 84 ? -15.531 4.053 21.920 1.00 97.88 84 GLU A C 1
ATOM 682 O O . GLU A 1 84 ? -15.853 2.909 21.595 1.00 97.88 84 GLU A O 1
ATOM 687 N N . ALA A 1 85 ? -15.161 4.972 21.020 1.00 97.62 85 ALA A N 1
ATOM 688 C CA . ALA A 1 85 ? -15.090 4.696 19.591 1.00 97.62 85 ALA A CA 1
ATOM 689 C C . ALA A 1 85 ? -13.967 3.696 19.273 1.00 97.62 85 ALA A C 1
ATOM 691 O O . ALA A 1 85 ? -14.186 2.775 18.486 1.00 97.62 85 ALA A O 1
ATOM 692 N N . MET A 1 86 ? -12.804 3.821 19.930 1.00 98.25 86 MET A N 1
ATOM 693 C CA . MET A 1 86 ? -11.715 2.840 19.831 1.00 98.25 86 MET A CA 1
ATOM 694 C C . MET A 1 86 ? -12.156 1.450 20.277 1.00 98.25 86 MET A C 1
ATOM 696 O O . MET A 1 86 ? -11.924 0.478 19.559 1.00 98.25 86 MET A O 1
ATOM 700 N N . LYS A 1 87 ? -12.815 1.351 21.435 1.00 98.38 87 LYS A N 1
ATOM 701 C CA . LYS A 1 87 ? -13.313 0.078 21.952 1.00 98.38 87 LYS A CA 1
ATOM 702 C C . LYS A 1 87 ? -14.271 -0.574 20.958 1.00 98.38 87 LYS A C 1
ATOM 704 O O . LYS A 1 87 ? -14.090 -1.737 20.626 1.00 98.38 87 LYS A O 1
ATOM 709 N N . LYS A 1 88 ? -15.214 0.191 20.402 1.00 98.00 88 LYS A N 1
ATOM 710 C CA . LYS A 1 88 ? -16.167 -0.317 19.408 1.00 98.00 88 LYS A CA 1
ATOM 711 C C . LYS A 1 88 ? -15.489 -0.825 18.127 1.00 98.00 88 LYS A C 1
ATOM 713 O O . LYS A 1 88 ? -15.877 -1.876 17.627 1.00 98.00 88 LYS A O 1
ATOM 718 N N . ALA A 1 89 ? -14.465 -0.130 17.624 1.00 97.38 89 ALA A N 1
ATOM 719 C CA . ALA A 1 89 ? -13.696 -0.590 16.462 1.00 97.38 89 ALA A CA 1
ATOM 720 C C . ALA A 1 89 ? -12.912 -1.878 16.757 1.00 97.38 89 ALA A C 1
ATOM 722 O O . ALA A 1 89 ? -12.909 -2.801 15.947 1.00 97.38 89 ALA A O 1
ATOM 723 N N . GLN A 1 90 ? -12.282 -1.973 17.931 1.00 97.19 90 GLN A N 1
ATOM 724 C CA . GLN A 1 90 ? -11.574 -3.185 18.348 1.00 97.19 90 GLN A CA 1
ATOM 725 C C . GLN A 1 90 ? -12.520 -4.372 18.547 1.00 97.19 90 GLN A C 1
ATOM 727 O O . GLN A 1 90 ? -12.176 -5.487 18.163 1.00 97.19 90 GLN A O 1
ATOM 732 N N . ASP A 1 91 ? -13.690 -4.141 19.144 1.00 97.69 91 ASP A N 1
ATOM 733 C CA . ASP A 1 91 ? -14.695 -5.176 19.381 1.00 97.69 91 ASP A CA 1
ATOM 734 C C . ASP A 1 91 ? -15.256 -5.709 18.052 1.00 97.69 91 ASP A C 1
ATOM 736 O O . ASP A 1 91 ? -15.368 -6.924 17.894 1.00 97.69 91 ASP A O 1
ATOM 740 N N . GLU A 1 92 ? -15.516 -4.837 17.066 1.00 97.75 92 GLU A N 1
ATOM 741 C CA . GLU A 1 92 ? -15.898 -5.256 15.708 1.00 97.75 92 GLU A CA 1
ATOM 742 C C . GLU A 1 92 ? -14.814 -6.133 15.067 1.00 97.75 92 GLU A C 1
ATOM 744 O O . GLU A 1 92 ? -15.101 -7.255 14.651 1.00 97.75 92 GLU A O 1
ATOM 749 N N . VAL A 1 93 ? -13.556 -5.671 15.045 1.00 96.25 93 VAL A N 1
ATOM 750 C CA . VAL A 1 93 ? -12.447 -6.429 14.441 1.00 96.25 93 VAL A CA 1
ATOM 751 C C . VAL A 1 93 ? -12.271 -7.786 15.125 1.00 96.25 93 VAL A C 1
ATOM 753 O O . VAL A 1 93 ? -12.190 -8.808 14.449 1.00 96.25 93 VAL A O 1
ATOM 756 N N . ARG A 1 94 ? -12.255 -7.835 16.462 1.00 95.62 94 ARG A N 1
ATOM 757 C CA . ARG A 1 94 ? -12.118 -9.103 17.201 1.00 95.62 94 ARG A CA 1
ATOM 758 C C . ARG A 1 94 ? -13.293 -10.043 16.952 1.00 95.62 94 ARG A C 1
ATOM 760 O O . ARG A 1 94 ? -13.076 -11.244 16.839 1.00 95.62 94 ARG A O 1
ATOM 767 N N . SER A 1 95 ? -14.511 -9.512 16.849 1.00 95.56 95 SER A N 1
ATOM 768 C CA . SER A 1 95 ? -15.700 -10.316 16.562 1.00 95.56 95 SER A CA 1
ATOM 769 C C . SER A 1 95 ? -15.678 -10.917 15.159 1.00 95.56 95 SER A C 1
ATOM 771 O O . SER A 1 95 ? -16.164 -12.030 14.985 1.00 95.56 95 SER A O 1
ATOM 773 N N . VAL A 1 96 ? -15.178 -10.184 14.163 1.00 95.69 96 VAL A N 1
ATOM 774 C CA . VAL A 1 96 ? -15.172 -10.636 12.762 1.00 95.69 96 VAL A CA 1
ATOM 775 C C . VAL A 1 96 ? -14.035 -11.617 12.504 1.00 95.69 96 VAL A C 1
ATOM 777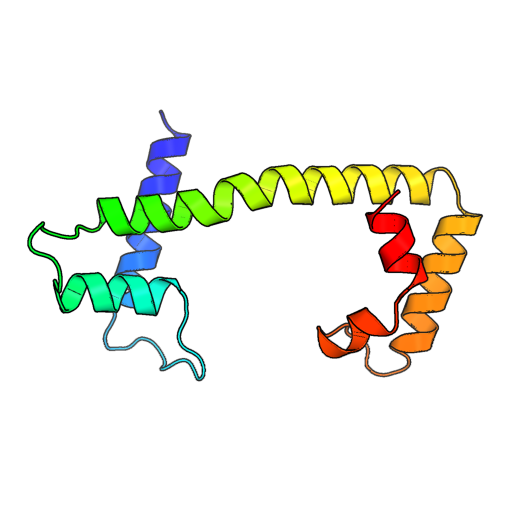 O O . VAL A 1 96 ? -14.237 -12.628 11.840 1.00 95.69 96 VAL A O 1
ATOM 780 N N . ILE A 1 97 ? -12.848 -11.342 13.047 1.00 95.38 97 ILE A N 1
ATOM 781 C CA . ILE A 1 97 ? -11.656 -12.162 12.803 1.00 95.38 97 ILE A CA 1
ATOM 782 C C . ILE A 1 97 ? -11.647 -13.423 13.675 1.00 95.38 97 ILE A C 1
ATOM 784 O O . ILE A 1 97 ? -11.197 -14.476 13.221 1.00 95.38 97 ILE A O 1
ATOM 788 N N . GLY A 1 98 ? -12.146 -13.339 14.913 1.00 92.25 98 GLY A N 1
ATOM 789 C CA . GLY A 1 98 ? -12.161 -14.463 15.847 1.00 92.25 98 GLY A CA 1
ATOM 790 C C . GLY A 1 98 ? -10.785 -15.125 15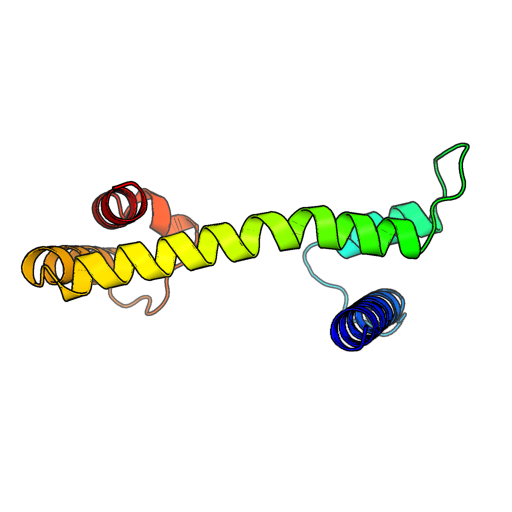.976 1.00 92.25 98 GLY A C 1
ATOM 791 O O . GLY A 1 98 ? -9.772 -14.449 16.172 1.00 92.25 98 GLY A O 1
ATOM 792 N N . ASP A 1 99 ? -10.747 -16.446 15.803 1.00 93.88 99 ASP A N 1
ATOM 793 C CA . ASP A 1 99 ? -9.535 -17.262 15.952 1.00 93.88 99 ASP A CA 1
ATOM 794 C C . ASP A 1 99 ? -8.612 -17.251 14.719 1.00 93.88 99 ASP A C 1
ATOM 796 O O . ASP A 1 99 ? -7.527 -17.832 14.757 1.00 93.88 99 ASP A O 1
ATOM 800 N N . LYS A 1 100 ? -9.000 -16.579 13.621 1.00 93.81 100 LYS A N 1
ATOM 801 C CA . LYS A 1 100 ? -8.189 -16.503 12.389 1.00 93.81 100 LYS A CA 1
ATOM 802 C C . LYS A 1 100 ? -6.846 -15.804 12.624 1.00 93.81 100 LYS A C 1
ATOM 804 O O . LYS A 1 100 ? -5.867 -16.111 11.953 1.00 93.81 100 LYS A O 1
ATOM 809 N N . GLY A 1 101 ? -6.791 -14.862 13.567 1.00 88.75 101 GLY A N 1
ATOM 810 C CA . GLY A 1 101 ? -5.563 -14.177 13.989 1.00 88.75 101 GLY A CA 1
ATOM 811 C C . GLY A 1 101 ? -5.004 -13.130 13.015 1.00 88.75 101 GLY A C 1
ATOM 812 O O . GLY A 1 101 ? -4.141 -12.351 13.414 1.00 88.75 101 GLY A O 1
ATOM 813 N N . TYR A 1 102 ? -5.497 -13.056 11.775 1.00 91.75 102 TYR A N 1
ATOM 814 C CA . TYR A 1 102 ? -5.111 -12.041 10.791 1.00 91.75 102 TYR A CA 1
ATOM 815 C C . TYR A 1 102 ? -6.305 -11.572 9.952 1.00 91.75 102 TYR A C 1
ATOM 817 O O . TYR A 1 102 ? -7.269 -12.310 9.747 1.00 91.75 102 TYR A O 1
ATOM 825 N N . VAL A 1 103 ? -6.215 -10.335 9.459 1.00 92.75 103 VAL A N 1
ATOM 826 C CA . VAL A 1 103 ? -7.191 -9.728 8.543 1.00 92.75 103 VAL A CA 1
ATOM 827 C C . VAL A 1 103 ? -6.761 -10.001 7.103 1.00 92.75 103 VAL A C 1
ATOM 829 O O . VAL A 1 103 ? -5.599 -9.808 6.755 1.00 92.75 103 VAL A O 1
ATOM 832 N N . SER A 1 104 ? -7.704 -10.421 6.271 1.00 94.44 104 SER A N 1
ATOM 833 C CA . SER A 1 104 ? -7.573 -10.554 4.818 1.00 94.44 104 SER A CA 1
ATOM 834 C C . SER A 1 104 ? -8.546 -9.618 4.100 1.00 94.44 104 SER A C 1
ATOM 836 O O . SER A 1 104 ? -9.469 -9.076 4.711 1.00 94.44 104 SER A O 1
ATOM 838 N N . GLU A 1 105 ? -8.373 -9.448 2.791 1.00 92.50 105 GLU A N 1
ATOM 839 C CA . GLU A 1 105 ? -9.240 -8.580 1.982 1.00 92.50 105 GLU A CA 1
ATOM 840 C C . GLU A 1 105 ? -10.718 -9.001 2.024 1.00 92.50 105 GLU A C 1
ATOM 842 O O . GLU A 1 105 ? -11.608 -8.149 2.039 1.00 92.50 105 GLU A O 1
ATOM 847 N N . GLU A 1 106 ? -10.984 -10.304 2.135 1.00 94.50 106 GLU A N 1
ATOM 848 C CA . GLU A 1 106 ? -12.334 -10.873 2.218 1.00 94.50 106 GLU A CA 1
ATOM 849 C C . GLU A 1 106 ? -13.076 -10.491 3.507 1.00 94.50 106 GLU A C 1
ATOM 851 O O . GLU A 1 106 ? -14.307 -10.518 3.547 1.00 94.50 106 GLU A O 1
ATOM 856 N N . ASP A 1 107 ? -12.351 -10.095 4.558 1.00 94.75 107 ASP A N 1
ATOM 857 C CA . ASP A 1 107 ? -12.946 -9.711 5.840 1.00 94.75 107 ASP A CA 1
ATOM 858 C C . ASP A 1 107 ? -13.413 -8.244 5.837 1.00 94.75 107 ASP A C 1
ATOM 860 O O . ASP A 1 107 ? -14.309 -7.874 6.596 1.00 94.75 107 ASP A O 1
ATOM 864 N N . ILE A 1 108 ? -12.847 -7.398 4.965 1.00 93.69 108 ILE A N 1
ATOM 865 C CA . ILE A 1 108 ? -13.096 -5.945 4.922 1.00 93.69 108 ILE A CA 1
ATOM 866 C C . ILE A 1 108 ? -14.587 -5.587 4.765 1.00 93.69 108 ILE A C 1
ATOM 868 O O . ILE A 1 108 ? -15.044 -4.668 5.454 1.00 93.69 108 ILE A O 1
ATOM 872 N N . PRO A 1 109 ? -15.388 -6.265 3.913 1.00 96.00 109 PRO A N 1
ATOM 873 C CA . PRO A 1 109 ? -16.824 -5.996 3.810 1.00 96.00 109 PRO A CA 1
ATOM 874 C C . PRO A 1 109 ? -17.581 -6.166 5.134 1.00 96.00 109 PRO A C 1
ATOM 876 O O . PRO A 1 109 ? -18.606 -5.514 5.329 1.00 96.00 109 PRO A O 1
ATOM 879 N N . ASN A 1 110 ? -17.058 -6.993 6.043 1.00 96.38 110 ASN A N 1
ATOM 880 C CA . ASN A 1 110 ? -17.655 -7.294 7.342 1.00 96.38 110 ASN A CA 1
ATOM 881 C C . ASN A 1 110 ? -17.180 -6.354 8.463 1.00 96.38 110 ASN A C 1
ATOM 883 O O . ASN A 1 110 ? -17.568 -6.552 9.608 1.00 96.38 110 ASN A O 1
ATOM 887 N N . LEU A 1 111 ? -16.398 -5.312 8.151 1.00 97.06 111 LEU A N 1
ATOM 888 C CA . LEU A 1 111 ? -15.906 -4.302 9.102 1.00 97.06 111 LEU A CA 1
ATOM 889 C C . 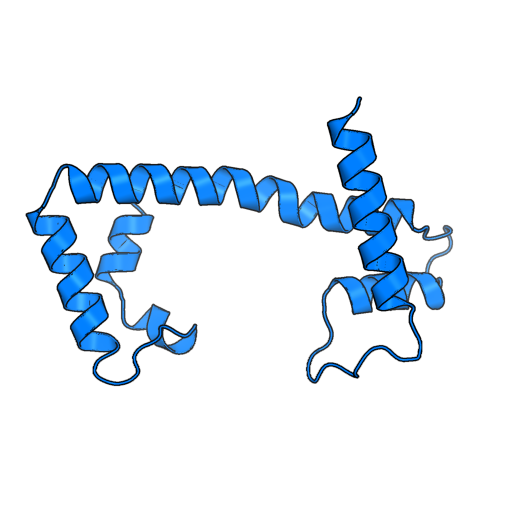LEU A 1 111 ? -16.537 -2.910 8.851 1.00 97.06 111 LEU A C 1
ATOM 891 O O . LEU A 1 111 ? -15.824 -1.942 8.547 1.00 97.06 111 LEU A O 1
ATOM 895 N N . PRO A 1 112 ? -17.880 -2.771 8.888 1.00 97.25 112 PRO A N 1
ATOM 896 C CA . PRO A 1 112 ? -18.555 -1.530 8.515 1.00 97.25 112 PRO A CA 1
ATOM 897 C C . PRO A 1 112 ? -18.240 -0.355 9.448 1.00 97.25 112 PRO A C 1
ATOM 899 O O . PRO A 1 112 ? -18.187 0.783 8.979 1.00 97.25 112 PRO A O 1
ATOM 902 N N . TYR A 1 113 ? -18.022 -0.592 10.743 1.00 97.62 113 TYR A N 1
ATOM 903 C CA . TYR A 1 113 ? -17.696 0.466 11.691 1.00 97.62 113 TYR A CA 1
ATOM 904 C C . TYR A 1 113 ? -16.260 0.956 11.511 1.00 97.62 113 TYR A C 1
ATOM 906 O O . TYR A 1 113 ? -16.044 2.164 11.435 1.00 97.62 113 TYR A O 1
ATOM 914 N N . LEU A 1 114 ? -15.286 0.058 11.343 1.00 96.31 114 LEU A N 1
ATOM 915 C CA . LEU A 1 114 ? -13.917 0.449 11.002 1.00 96.31 114 LEU A CA 1
ATOM 916 C C . LEU A 1 114 ? -13.876 1.233 9.680 1.00 96.31 114 LEU A C 1
ATOM 918 O O . LEU A 1 114 ? -13.178 2.240 9.573 1.00 96.31 114 LEU A O 1
ATOM 922 N N . LYS A 1 115 ? -14.685 0.837 8.690 1.00 95.81 115 LYS A N 1
ATOM 923 C CA . LYS A 1 115 ? -14.828 1.583 7.432 1.00 95.81 115 LYS A CA 1
ATOM 924 C C . LYS A 1 115 ? -15.423 2.979 7.633 1.00 95.81 115 LYS A C 1
ATOM 926 O O . LYS A 1 115 ? -15.055 3.889 6.896 1.00 95.81 115 LYS A O 1
ATOM 931 N N . ALA A 1 116 ? -16.332 3.156 8.591 1.00 96.06 116 ALA A N 1
ATOM 932 C CA . ALA A 1 116 ? -16.851 4.472 8.952 1.00 96.06 116 ALA A CA 1
ATOM 933 C C . ALA A 1 116 ? -15.770 5.336 9.618 1.00 96.06 116 ALA A C 1
ATOM 935 O O . ALA A 1 116 ? -15.598 6.478 9.220 1.00 96.06 116 ALA A O 1
ATOM 936 N N . VAL A 1 117 ? -14.976 4.768 10.534 1.00 96.44 117 VAL A N 1
ATOM 937 C CA . VAL A 1 117 ? -13.846 5.466 11.182 1.00 96.44 117 VAL A CA 1
ATOM 938 C C . VAL A 1 117 ? -12.839 6.002 10.163 1.00 96.44 117 VAL A C 1
ATOM 940 O O . VAL A 1 117 ? -12.328 7.098 10.335 1.00 96.44 117 VAL A O 1
ATOM 943 N N . ILE A 1 118 ? -12.549 5.241 9.106 1.00 94.38 118 ILE A N 1
ATOM 944 C CA . ILE A 1 118 ? -11.610 5.656 8.050 1.00 94.38 118 ILE A CA 1
ATOM 945 C C . ILE A 1 118 ? -12.177 6.798 7.183 1.00 94.38 118 ILE A C 1
ATOM 947 O O . ILE A 1 118 ? -11.414 7.519 6.546 1.00 94.38 118 ILE A O 1
ATOM 951 N N . LYS A 1 119 ? -13.506 6.936 7.111 1.00 92.56 119 LYS A N 1
ATOM 952 C CA . LYS A 1 119 ? -14.195 7.903 6.242 1.00 92.56 119 LYS A CA 1
ATOM 953 C C . LYS A 1 119 ? -14.556 9.228 6.915 1.00 92.56 119 LYS A C 1
ATOM 955 O O . LYS A 1 119 ? -14.881 10.161 6.184 1.00 92.56 119 LYS A O 1
ATOM 960 N N . GLU A 1 120 ? -14.592 9.259 8.242 1.00 86.62 120 GLU A N 1
ATOM 961 C CA . GLU A 1 120 ? -14.912 10.441 9.055 1.00 86.62 120 GLU A CA 1
ATOM 962 C C . GLU A 1 120 ? -13.775 11.472 9.030 1.00 86.62 120 GLU A C 1
ATOM 964 O O . GLU A 1 120 ? -14.082 12.676 8.877 1.00 86.62 120 GLU A O 1
#

Solvent-accessible surface area (backbone atoms only — not comparable to full-atom values): 7217 Å² total; per-residue (Å²): 116,67,67,62,50,53,51,51,51,52,51,50,52,55,51,52,56,72,66,41,88,82,50,78,84,66,98,64,88,47,76,66,54,54,50,50,46,48,49,70,66,48,87,54,99,59,90,63,48,71,70,55,50,54,47,55,53,46,69,56,50,56,68,52,47,63,55,51,51,51,49,51,54,51,40,50,52,52,30,70,75,34,57,68,61,35,49,54,41,50,51,51,51,51,67,69,42,56,91,69,79,62,90,53,79,85,50,55,84,74,38,61,63,52,56,47,54,74,71,110

Sequence (120 aa):
KKAFKELDTYLQELLDETLDPNRPKQETESFIDLLMQIYKDQPFSIKFTHENVKAMILDIVVPGTDTAAAVVVWAMTYLIKYPEAMKKAQDEVRSVIGDKGYVSEEDIPNLPYLKAVIKE

Mean predicted aligned error: 5.06 Å

Secondary structure (DSSP, 8-state):
-HHHHHHHHHHHHHHHHHH-TTSPPPSS--HHHHHHHHHHH--SSS---HHHHHHHHHHHHHHHHHHHHHHHHHHHHHHHH-HHHHHHHHHHHHHHHGGG-S--GGGGGG-HHHHHHHH-

Nearest PDB structures (foldseek):
  8gk3-assembly9_I  TM=7.673E-01  e=2.749E-02  Homo sapiens
  5vcg-assembly1_A  TM=7.566E-01  e=2.749E-02  Homo sapiens
  2j0d-assembly1_A  TM=7.858E-01  e=5.827E-02  Homo sapiens
  4i8v-assembly2_B  TM=7.045E-01  e=3.464E-02  Homo sapiens

Foldseek 3Di:
DVVVVVLVVVLVVVLVQLVDPPNPDDPDQDPLVVLVVCQVVVPDPDHDDSVNSSVVVCVPCVVCPVVVVVLVVVLVVVCVVPVVLVVVQVVQVCVQCPPVPDDDPVSVVSRVSVVVSSVD